Protein AF-A0A2N4YN87-F1 (afdb_monomer)

Structure (mmCIF, N/CA/C/O backbone):
data_AF-A0A2N4YN87-F1
#
_entry.id   AF-A0A2N4YN87-F1
#
loop_
_atom_site.group_PDB
_atom_site.id
_atom_site.type_symbol
_atom_site.label_atom_id
_atom_site.label_alt_id
_atom_site.label_comp_id
_atom_site.label_asym_id
_atom_site.label_entity_id
_atom_site.label_seq_id
_atom_site.pdbx_PDB_ins_code
_atom_site.Cartn_x
_atom_site.Car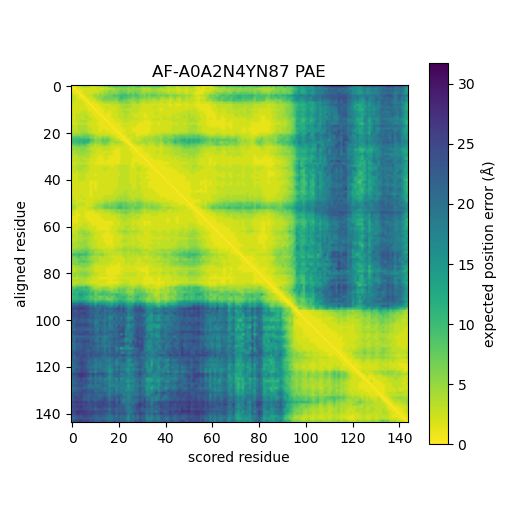tn_y
_atom_site.Cartn_z
_atom_site.occupancy
_atom_site.B_iso_or_equiv
_atom_site.auth_seq_id
_atom_site.auth_comp_id
_atom_site.auth_asym_id
_atom_site.auth_atom_id
_atom_site.pdbx_PDB_model_num
ATOM 1 N N . VAL A 1 1 ? 10.434 -6.323 -15.527 1.00 89.25 1 VAL A N 1
ATOM 2 C CA . VAL A 1 1 ? 10.496 -4.930 -16.032 1.00 89.25 1 VAL A CA 1
ATOM 3 C C . VAL A 1 1 ? 10.923 -4.977 -17.481 1.00 89.25 1 VAL A C 1
ATOM 5 O O . VAL A 1 1 ? 11.927 -5.618 -17.767 1.00 89.25 1 VAL A O 1
ATOM 8 N N . THR A 1 2 ? 10.182 -4.318 -18.363 1.00 94.75 2 THR A N 1
ATOM 9 C CA . THR A 1 2 ? 10.477 -4.254 -19.799 1.00 94.75 2 THR A CA 1
ATOM 10 C C . THR A 1 2 ? 10.703 -2.799 -20.176 1.00 94.75 2 THR A C 1
ATOM 12 O O . THR A 1 2 ? 9.832 -1.963 -19.947 1.00 94.75 2 THR A O 1
ATOM 15 N N . LEU A 1 3 ? 11.884 -2.476 -20.698 1.00 94.75 3 LEU A N 1
ATOM 16 C CA . LEU A 1 3 ? 12.231 -1.109 -21.086 1.00 94.75 3 LEU A CA 1
ATOM 17 C C . LEU A 1 3 ? 11.574 -0.751 -22.418 1.00 94.75 3 LEU A C 1
ATOM 19 O O . LEU A 1 3 ? 11.389 -1.613 -23.275 1.00 94.75 3 LEU A O 1
ATOM 23 N N . ASN A 1 4 ? 11.236 0.521 -22.582 1.00 92.56 4 ASN A N 1
ATOM 24 C CA . ASN A 1 4 ? 10.699 1.062 -23.824 1.00 92.56 4 ASN A CA 1
ATOM 25 C C . ASN A 1 4 ? 11.140 2.526 -24.008 1.00 92.56 4 ASN A C 1
ATOM 27 O O . ASN A 1 4 ? 11.785 3.109 -23.133 1.00 92.56 4 ASN A O 1
ATOM 31 N N . ASP A 1 5 ? 10.757 3.121 -25.135 1.00 92.12 5 ASP A N 1
ATOM 32 C CA . ASP A 1 5 ? 11.157 4.484 -25.512 1.00 92.12 5 ASP A CA 1
ATOM 33 C C . ASP A 1 5 ? 10.020 5.508 -25.358 1.00 92.12 5 ASP A C 1
ATOM 35 O O . ASP A 1 5 ? 10.093 6.613 -25.883 1.00 92.12 5 ASP A O 1
ATOM 39 N N . SER A 1 6 ? 8.954 5.162 -24.623 1.00 92.50 6 SER A N 1
ATOM 40 C CA . SER A 1 6 ? 7.798 6.055 -24.423 1.00 92.50 6 SER A CA 1
ATOM 41 C C . SER A 1 6 ? 8.085 7.239 -23.494 1.00 92.50 6 SER A C 1
ATOM 43 O O . SER A 1 6 ? 7.306 8.183 -23.440 1.00 92.50 6 SER A O 1
ATOM 45 N N . GLY A 1 7 ? 9.163 7.166 -22.709 1.00 91.75 7 GLY A N 1
ATOM 46 C CA . GLY A 1 7 ? 9.432 8.092 -21.607 1.00 91.75 7 GLY A CA 1
ATOM 47 C C . GLY A 1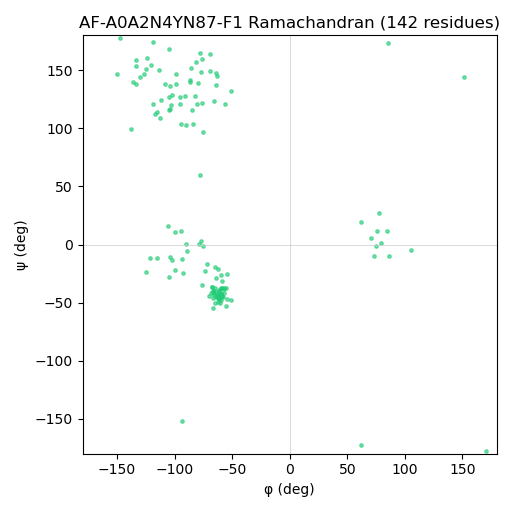 7 ? 8.543 7.874 -20.373 1.00 91.75 7 GLY A C 1
ATOM 48 O O . GLY A 1 7 ? 8.837 8.421 -19.310 1.00 91.75 7 GLY A O 1
ATOM 49 N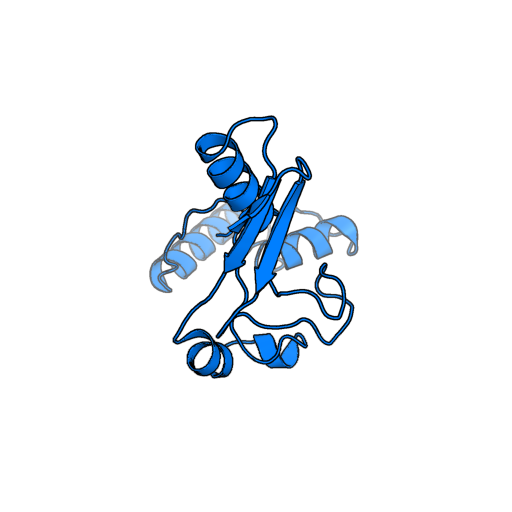 N . GLU A 1 8 ? 7.507 7.036 -20.457 1.00 94.50 8 GLU A N 1
ATOM 50 C CA . GLU A 1 8 ? 6.549 6.786 -19.378 1.00 94.50 8 GLU A CA 1
ATOM 51 C C . GLU A 1 8 ? 6.858 5.498 -18.603 1.00 94.50 8 GLU A C 1
ATOM 53 O O . GLU A 1 8 ? 7.327 4.500 -19.156 1.00 94.50 8 GLU A O 1
ATOM 58 N N . ILE A 1 9 ? 6.567 5.508 -17.299 1.00 95.50 9 ILE A N 1
ATOM 59 C CA . ILE A 1 9 ? 6.632 4.318 -16.446 1.00 95.50 9 ILE A CA 1
ATOM 60 C C . ILE A 1 9 ? 5.200 3.857 -16.180 1.00 95.50 9 ILE A C 1
ATOM 62 O O . ILE A 1 9 ? 4.417 4.567 -15.555 1.00 95.50 9 ILE A O 1
ATOM 66 N N . SER A 1 10 ? 4.861 2.660 -16.653 1.00 94.44 10 SER A N 1
ATOM 67 C CA . SER A 1 10 ? 3.551 2.040 -16.441 1.00 94.44 10 SER A CA 1
ATOM 68 C C . SER A 1 10 ? 3.656 0.881 -15.457 1.00 94.44 10 SER A C 1
ATOM 70 O O . SER A 1 10 ? 4.588 0.080 -15.517 1.00 94.44 10 SER A O 1
ATOM 72 N N . LEU A 1 11 ? 2.680 0.785 -14.554 1.00 95.44 11 LEU A N 1
ATOM 73 C CA . LEU A 1 11 ? 2.595 -0.266 -13.542 1.00 95.44 11 LEU A CA 1
ATOM 74 C C . LEU A 1 11 ? 1.412 -1.184 -13.820 1.00 95.44 11 LEU A C 1
ATOM 76 O O . LEU A 1 11 ? 0.268 -0.722 -13.873 1.00 95.44 11 LEU A O 1
ATOM 80 N N . GLN A 1 12 ? 1.698 -2.477 -13.927 1.00 95.62 12 GLN A N 1
ATOM 81 C CA . GLN A 1 12 ? 0.719 -3.552 -14.039 1.00 95.62 12 GLN A CA 1
ATOM 82 C C . GLN A 1 12 ? 0.765 -4.450 -12.799 1.00 95.62 12 GLN A C 1
ATOM 84 O O . GLN A 1 12 ? 1.804 -4.589 -12.150 1.00 95.62 12 GLN A O 1
ATOM 89 N N . GLY A 1 13 ? -0.378 -5.045 -12.461 1.00 96.00 13 GLY A N 1
ATOM 90 C CA . GLY A 1 13 ? -0.448 -6.106 -11.461 1.00 96.00 13 GLY A CA 1
ATOM 91 C C . GLY A 1 13 ? -0.396 -7.459 -12.153 1.00 96.00 13 GLY A C 1
ATOM 92 O O . GLY A 1 13 ? -1.251 -7.738 -12.988 1.00 96.00 13 GLY A O 1
ATOM 93 N N . GLY A 1 14 ? 0.599 -8.262 -11.802 1.00 96.31 14 GLY A N 1
ATOM 94 C CA . GLY A 1 14 ? 0.715 -9.665 -12.175 1.00 96.31 14 GLY A CA 1
ATOM 95 C C . GLY A 1 14 ? 0.117 -10.578 -11.105 1.00 96.31 14 GLY A C 1
ATOM 96 O O . GLY A 1 14 ? -0.787 -10.196 -10.354 1.00 96.31 14 GLY A O 1
ATOM 97 N N . GLU A 1 15 ? 0.643 -11.799 -11.019 1.00 97.12 15 GLU A N 1
ATOM 98 C CA . GLU A 1 15 ? 0.163 -12.830 -10.098 1.00 97.12 15 GLU A CA 1
ATOM 99 C C . GLU A 1 15 ? 0.051 -12.327 -8.649 1.00 97.12 15 GLU A C 1
ATOM 101 O O . GLU A 1 15 ? 0.967 -11.709 -8.105 1.00 97.12 15 GLU A O 1
ATOM 106 N N . GLY A 1 16 ? -1.092 -12.599 -8.015 1.00 97.00 16 GLY A N 1
ATOM 107 C CA . GLY A 1 16 ? -1.334 -12.311 -6.602 1.00 97.00 16 GLY A CA 1
ATOM 108 C C . GLY A 1 16 ? -1.471 -10.835 -6.232 1.00 97.00 16 GLY A C 1
ATOM 109 O O . GLY A 1 16 ? -1.647 -10.535 -5.047 1.00 97.00 16 GLY A O 1
ATOM 110 N N . ILE A 1 17 ? -1.482 -9.920 -7.204 1.00 98.12 17 ILE A N 1
ATOM 111 C CA . ILE A 1 17 ? -1.923 -8.537 -7.002 1.00 98.12 17 ILE A CA 1
ATOM 112 C C . ILE A 1 17 ? -3.413 -8.433 -7.307 1.00 98.12 17 ILE A C 1
ATOM 114 O O . ILE A 1 17 ? -3.889 -8.857 -8.356 1.00 98.12 17 ILE A O 1
ATOM 118 N N . GLY A 1 18 ? -4.170 -7.868 -6.370 1.00 97.00 18 GLY A N 1
ATOM 119 C CA . GLY A 1 18 ? -5.614 -7.765 -6.509 1.00 97.00 18 GLY A CA 1
ATOM 120 C C . GLY A 1 18 ? -6.031 -6.789 -7.607 1.00 97.00 18 GLY A C 1
ATOM 121 O O . GLY A 1 18 ? -5.369 -5.781 -7.843 1.00 97.00 18 GLY A O 1
ATOM 122 N N . THR A 1 19 ? -7.164 -7.051 -8.249 1.00 97.00 19 THR A N 1
ATOM 123 C CA . THR A 1 19 ? -7.820 -6.145 -9.198 1.00 97.00 19 THR A CA 1
ATOM 124 C C . THR A 1 19 ? -9.020 -5.479 -8.543 1.00 97.00 19 THR A C 1
ATOM 126 O O . THR A 1 19 ? -9.823 -6.126 -7.864 1.00 97.00 19 THR A O 1
ATOM 129 N N . VAL A 1 20 ? -9.161 -4.175 -8.759 1.00 95.25 20 VAL A N 1
ATOM 130 C CA . VAL A 1 20 ? -10.277 -3.386 -8.236 1.00 95.25 20 VAL A CA 1
ATOM 131 C C . VAL A 1 20 ? -11.536 -3.644 -9.060 1.00 95.25 20 VAL A C 1
ATOM 133 O O . VAL A 1 20 ? -11.572 -3.388 -10.257 1.00 95.25 20 VAL A O 1
ATOM 136 N N . THR A 1 21 ? -12.603 -4.106 -8.418 1.00 93.19 21 THR A N 1
ATOM 137 C CA . THR A 1 21 ? -13.890 -4.447 -9.057 1.00 93.19 21 THR A CA 1
ATOM 138 C C . THR A 1 21 ? -15.045 -3.554 -8.607 1.00 93.19 21 THR A C 1
ATOM 140 O O . THR A 1 21 ? -16.105 -3.554 -9.229 1.00 93.19 21 THR A O 1
ATOM 143 N N . ARG A 1 22 ? -14.852 -2.757 -7.548 1.00 85.62 22 ARG A N 1
ATOM 144 C CA . ARG A 1 22 ? -15.855 -1.822 -7.014 1.00 85.62 22 ARG A CA 1
ATOM 145 C C . ARG A 1 22 ? -15.309 -0.401 -6.949 1.00 85.62 22 ARG A C 1
ATOM 147 O O . ARG A 1 22 ? -14.112 -0.187 -6.781 1.00 85.62 22 ARG A O 1
ATOM 154 N N . LYS A 1 23 ? -16.207 0.578 -7.067 1.00 81.88 23 LYS A N 1
ATOM 155 C CA . LYS A 1 23 ? -15.900 1.998 -6.837 1.00 81.88 23 LYS A CA 1
ATOM 156 C C . LYS A 1 23 ? -15.799 2.283 -5.330 1.00 81.88 23 LYS A C 1
ATOM 158 O O . LYS A 1 23 ? -16.348 1.537 -4.526 1.00 81.88 23 LYS A O 1
ATOM 163 N N . GLY A 1 24 ? -15.139 3.383 -4.962 1.00 74.06 24 GLY A N 1
ATOM 164 C CA . GLY A 1 24 ? -15.139 3.914 -3.586 1.00 74.06 24 GLY A CA 1
ATOM 165 C C . GLY A 1 24 ? -13.860 3.691 -2.773 1.00 74.06 24 GLY A C 1
ATOM 166 O O . GLY A 1 24 ? -13.743 4.234 -1.683 1.00 74.06 24 GLY A O 1
ATOM 167 N N . ILE A 1 25 ? -12.872 2.965 -3.303 1.00 73.19 25 ILE A N 1
ATOM 168 C CA . ILE A 1 25 ? -11.598 2.691 -2.607 1.00 73.19 25 ILE A CA 1
ATOM 169 C C . ILE A 1 25 ? -10.435 3.597 -3.048 1.00 73.19 25 ILE A C 1
ATOM 171 O O . ILE A 1 25 ? -9.281 3.332 -2.728 1.00 73.19 25 ILE A O 1
ATOM 175 N N . GLY A 1 26 ? -10.722 4.657 -3.812 1.00 78.56 26 GLY A N 1
ATOM 176 C CA . GLY A 1 26 ? -9.707 5.599 -4.302 1.00 78.56 26 GLY A CA 1
ATOM 177 C C . GLY A 1 26 ? -8.843 5.080 -5.459 1.00 78.56 26 GLY A C 1
ATOM 178 O O . GLY A 1 26 ? -7.852 5.718 -5.800 1.00 78.56 26 GLY A O 1
ATOM 179 N N . LEU A 1 27 ? -9.220 3.952 -6.071 1.00 86.12 27 LEU A N 1
ATOM 180 C CA . LEU A 1 27 ? -8.581 3.379 -7.256 1.00 86.12 27 LEU A CA 1
ATOM 181 C C . LEU A 1 27 ? -9.617 3.116 -8.367 1.00 86.12 27 LEU A C 1
ATOM 183 O O . LEU A 1 27 ? -10.770 2.801 -8.048 1.00 86.12 27 LEU A O 1
ATOM 187 N N . PRO A 1 28 ? -9.241 3.242 -9.656 1.00 91.06 28 PRO A N 1
ATOM 188 C CA . PRO A 1 28 ? -10.133 2.940 -10.772 1.00 91.06 28 PRO A CA 1
ATOM 189 C C . PRO A 1 28 ? -10.544 1.465 -10.816 1.00 91.06 28 PRO A C 1
ATOM 191 O O . PRO A 1 28 ? -9.754 0.569 -10.538 1.00 91.06 28 PRO A O 1
ATOM 194 N N . THR A 1 29 ? -11.777 1.186 -11.233 1.00 94.12 29 THR A N 1
ATOM 195 C CA . THR A 1 29 ? -12.204 -0.191 -11.514 1.00 94.12 29 THR A CA 1
ATOM 196 C C . THR A 1 29 ? -11.405 -0.761 -12.690 1.00 94.12 29 THR A C 1
ATOM 198 O O . THR A 1 29 ? -11.174 -0.066 -13.674 1.00 94.12 29 THR A O 1
ATOM 201 N N . GLY A 1 30 ? -10.971 -2.014 -12.578 1.00 93.94 30 GLY A N 1
ATOM 202 C CA . GLY A 1 30 ? -10.091 -2.690 -13.530 1.00 93.94 30 GLY A CA 1
ATOM 203 C C . GLY A 1 30 ? -8.598 -2.449 -13.290 1.00 93.94 30 GLY A C 1
ATOM 204 O O . GLY A 1 30 ? -7.780 -3.133 -13.897 1.00 93.94 30 GLY A O 1
ATOM 205 N N . SER A 1 31 ? -8.212 -1.527 -12.400 1.00 94.12 31 SER A N 1
ATOM 206 C CA . SER A 1 31 ? -6.798 -1.286 -12.101 1.00 94.12 31 SER A CA 1
ATOM 207 C C . SER A 1 31 ? -6.241 -2.304 -11.096 1.00 94.12 31 SER A C 1
ATOM 209 O O . SER A 1 31 ? -6.997 -2.845 -10.279 1.00 94.12 31 SER A O 1
ATOM 211 N N . PRO A 1 32 ? -4.913 -2.520 -11.068 1.00 96.75 32 PRO A N 1
ATOM 212 C CA . PRO A 1 32 ? -4.279 -3.234 -9.967 1.00 96.75 32 PRO A CA 1
ATOM 213 C C . PRO A 1 32 ? -4.434 -2.457 -8.651 1.00 96.75 32 PRO A C 1
ATOM 215 O O . PRO A 1 32 ? -4.446 -1.221 -8.636 1.00 96.75 32 PRO A O 1
ATOM 218 N N . ALA A 1 33 ? -4.534 -3.182 -7.539 1.00 95.69 33 ALA A N 1
ATOM 219 C CA . ALA A 1 33 ? -4.712 -2.660 -6.188 1.00 95.69 33 ALA A CA 1
ATOM 220 C C . ALA A 1 33 ? -3.389 -2.122 -5.608 1.00 95.69 33 ALA A C 1
ATOM 222 O O . ALA A 1 33 ? -2.889 -2.607 -4.595 1.00 95.69 33 ALA A O 1
ATOM 223 N N . ILE A 1 34 ? -2.803 -1.126 -6.277 1.00 95.44 34 ILE A N 1
ATOM 224 C CA . ILE A 1 34 ? -1.557 -0.456 -5.881 1.00 95.44 34 ILE A CA 1
ATOM 225 C C . ILE A 1 34 ? -1.878 1.010 -5.589 1.00 95.44 34 ILE A C 1
ATOM 227 O O . ILE A 1 34 ? -2.219 1.771 -6.499 1.00 95.44 34 ILE A O 1
ATOM 231 N N . ASN A 1 35 ? -1.768 1.409 -4.321 1.00 91.62 35 ASN A N 1
ATOM 232 C CA . ASN A 1 35 ? -2.112 2.763 -3.886 1.00 91.62 35 ASN A CA 1
ATOM 233 C C . ASN A 1 35 ? -1.127 3.822 -4.409 1.00 91.62 35 ASN A C 1
ATOM 235 O O . ASN A 1 35 ? -0.001 3.522 -4.805 1.00 91.62 35 ASN A O 1
ATOM 239 N N . ARG A 1 36 ? -1.548 5.094 -4.348 1.00 90.69 36 ARG A N 1
ATOM 240 C CA . ARG A 1 36 ? -0.779 6.258 -4.824 1.00 90.69 36 ARG A CA 1
ATOM 241 C C . ARG A 1 36 ? 0.651 6.315 -4.283 1.00 90.69 36 ARG A C 1
ATOM 243 O O . ARG A 1 36 ? 1.568 6.537 -5.063 1.00 90.69 36 ARG A O 1
ATOM 250 N N . THR A 1 37 ? 0.845 6.135 -2.976 1.00 91.12 37 THR A N 1
ATOM 251 C CA . THR A 1 37 ? 2.183 6.241 -2.380 1.00 91.12 37 THR A CA 1
ATOM 252 C C . THR A 1 37 ? 3.111 5.117 -2.851 1.00 91.12 37 THR A C 1
ATOM 254 O O . THR A 1 37 ? 4.142 5.455 -3.424 1.00 91.12 37 THR A O 1
ATOM 257 N N . PRO A 1 38 ? 2.771 3.814 -2.730 1.00 93.00 38 PRO A N 1
ATOM 258 C CA . PRO A 1 38 ? 3.620 2.756 -3.279 1.00 93.00 38 PRO A CA 1
ATOM 259 C C . PRO A 1 38 ? 3.871 2.895 -4.781 1.00 93.00 38 PRO A C 1
ATOM 261 O O . PRO A 1 38 ? 4.988 2.666 -5.231 1.00 93.00 38 PRO A O 1
ATOM 264 N N . ARG A 1 39 ? 2.861 3.323 -5.551 1.00 94.00 39 ARG A N 1
ATOM 265 C CA . ARG A 1 39 ? 3.007 3.637 -6.978 1.00 94.00 39 ARG A CA 1
ATOM 266 C C . ARG A 1 39 ? 4.110 4.668 -7.212 1.00 94.00 39 ARG A C 1
ATOM 268 O O . ARG A 1 39 ? 5.027 4.398 -7.976 1.00 94.00 39 ARG A O 1
ATOM 275 N N . HIS A 1 40 ? 4.049 5.798 -6.510 1.00 93.38 40 HIS A N 1
ATOM 276 C CA . HIS A 1 40 ? 5.058 6.847 -6.617 1.00 93.38 40 HIS A CA 1
ATOM 277 C C . HIS A 1 40 ? 6.447 6.352 -6.198 1.00 93.38 40 HIS A C 1
ATOM 279 O O . HIS A 1 40 ? 7.422 6.609 -6.893 1.00 93.38 40 HIS A O 1
ATOM 285 N N . THR A 1 41 ? 6.543 5.591 -5.103 1.00 94.31 41 THR A N 1
ATOM 286 C CA . THR A 1 41 ? 7.813 5.004 -4.653 1.00 94.31 41 THR A CA 1
ATOM 287 C C . THR A 1 41 ? 8.437 4.110 -5.725 1.00 94.31 41 THR A C 1
ATOM 289 O O . THR A 1 41 ? 9.630 4.227 -5.997 1.00 94.31 41 THR A O 1
ATOM 292 N N . ILE A 1 42 ? 7.642 3.244 -6.361 1.00 94.88 42 ILE A N 1
ATOM 293 C CA . ILE A 1 42 ? 8.127 2.356 -7.424 1.00 94.88 42 ILE A CA 1
ATOM 294 C C . ILE A 1 42 ? 8.535 3.165 -8.659 1.00 94.88 42 ILE A C 1
ATOM 296 O O . ILE A 1 42 ? 9.603 2.926 -9.216 1.00 94.88 42 ILE A O 1
ATOM 300 N N . GLU A 1 43 ? 7.712 4.125 -9.081 1.00 95.00 43 GLU A N 1
ATOM 301 C CA . GLU A 1 43 ? 8.007 4.985 -10.233 1.00 95.00 43 GLU A CA 1
ATOM 302 C C . GLU A 1 43 ? 9.315 5.760 -10.037 1.00 95.00 43 GLU A C 1
ATOM 304 O O . GLU A 1 43 ? 10.142 5.777 -10.948 1.00 95.00 43 GLU A O 1
ATOM 309 N N . THR A 1 44 ? 9.547 6.328 -8.850 1.00 95.06 44 THR A N 1
ATOM 310 C CA . THR A 1 44 ? 10.796 7.028 -8.514 1.00 95.06 44 THR A CA 1
ATOM 311 C C . THR A 1 44 ? 11.997 6.086 -8.568 1.00 95.06 44 THR A C 1
ATOM 313 O O . THR A 1 44 ? 12.964 6.383 -9.264 1.00 95.06 44 THR A O 1
ATOM 316 N N . ALA A 1 45 ? 11.917 4.917 -7.927 1.00 95.31 45 ALA A N 1
ATOM 317 C CA . ALA A 1 45 ? 13.020 3.952 -7.923 1.00 95.31 45 ALA A CA 1
ATOM 318 C C . ALA A 1 45 ? 13.360 3.446 -9.338 1.00 95.31 45 ALA A C 1
ATOM 320 O O . ALA A 1 45 ? 14.525 3.305 -9.709 1.00 95.31 45 ALA A O 1
ATOM 321 N N . VAL A 1 46 ? 12.341 3.201 -10.166 1.00 96.19 46 VAL A N 1
ATOM 322 C CA . VAL A 1 46 ? 12.541 2.790 -11.561 1.00 96.19 46 VAL A CA 1
ATOM 323 C C . VAL A 1 46 ? 13.124 3.939 -12.379 1.00 96.19 46 VAL A C 1
ATOM 325 O O . VAL A 1 46 ? 14.041 3.710 -13.165 1.00 96.19 46 VAL A O 1
ATOM 328 N N . ARG A 1 47 ? 12.647 5.173 -12.178 1.00 95.75 47 ARG A N 1
ATOM 329 C CA . ARG A 1 47 ? 13.163 6.370 -12.854 1.00 95.75 47 ARG A CA 1
ATOM 330 C C . ARG A 1 47 ? 14.645 6.595 -12.566 1.00 95.75 47 ARG A C 1
ATOM 332 O O . ARG A 1 47 ? 15.393 6.891 -13.496 1.00 95.75 47 ARG A O 1
ATOM 339 N N . GLU A 1 48 ? 15.062 6.421 -11.317 1.00 96.50 48 GLU A N 1
ATOM 340 C CA . GLU A 1 48 ? 16.469 6.497 -10.911 1.00 96.50 48 GLU A CA 1
ATOM 341 C C . GLU A 1 48 ? 17.327 5.442 -11.622 1.00 96.50 48 GLU A C 1
ATOM 343 O O . GLU A 1 48 ? 18.436 5.744 -12.056 1.00 96.50 48 GLU A O 1
ATOM 348 N N . ALA A 1 49 ? 16.798 4.230 -11.815 1.00 95.94 49 ALA A N 1
ATOM 349 C CA . ALA A 1 49 ? 17.529 3.144 -12.464 1.00 95.94 49 ALA A CA 1
ATOM 350 C C . ALA A 1 49 ? 17.631 3.278 -13.996 1.00 95.94 49 ALA A C 1
ATOM 352 O O . ALA A 1 49 ? 18.633 2.866 -14.581 1.00 95.94 49 ALA A O 1
ATOM 353 N N . ILE A 1 50 ? 16.601 3.812 -14.665 1.00 94.38 50 ILE A N 1
ATOM 354 C CA . ILE A 1 50 ? 16.532 3.844 -16.142 1.00 94.38 50 ILE A CA 1
ATOM 355 C C . ILE A 1 50 ? 16.880 5.208 -16.752 1.00 94.38 50 ILE A C 1
ATOM 357 O O . ILE A 1 50 ? 17.090 5.297 -17.965 1.00 94.38 50 ILE A O 1
ATOM 361 N N . GLY A 1 51 ? 16.931 6.262 -15.935 1.00 93.31 51 GLY A N 1
ATOM 362 C CA . GLY A 1 51 ? 17.167 7.636 -16.365 1.00 93.31 51 GLY A CA 1
ATOM 363 C C . GLY A 1 51 ? 15.902 8.390 -16.814 1.00 93.31 51 GLY A C 1
ATOM 364 O O . GLY A 1 51 ? 14.805 7.829 -16.913 1.00 93.31 51 GLY A O 1
ATOM 365 N N . PRO A 1 52 ? 16.027 9.701 -17.092 1.00 92.12 52 PRO A N 1
ATOM 366 C CA . PRO A 1 52 ? 14.884 10.589 -17.317 1.00 92.12 52 PRO A CA 1
ATOM 367 C C . PRO A 1 52 ? 14.176 10.386 -18.660 1.00 92.12 52 PRO A C 1
ATOM 369 O O . PRO A 1 52 ? 13.014 10.751 -18.790 1.00 92.12 52 PRO A O 1
ATOM 372 N N . THR A 1 53 ? 14.858 9.819 -19.654 1.00 91.06 53 THR A N 1
ATOM 373 C CA . THR A 1 53 ? 14.368 9.771 -21.041 1.00 91.06 53 THR A CA 1
ATOM 374 C C . THR A 1 53 ? 13.732 8.441 -21.430 1.00 91.06 53 THR A C 1
ATOM 376 O O . THR A 1 53 ? 12.944 8.396 -22.368 1.00 91.06 53 THR A O 1
ATOM 379 N N . ARG A 1 54 ? 14.055 7.350 -20.728 1.00 93.56 54 ARG A N 1
ATOM 380 C CA . ARG A 1 54 ? 13.539 6.012 -21.046 1.00 93.56 54 ARG A CA 1
ATOM 381 C C . ARG A 1 54 ? 12.190 5.777 -20.380 1.00 93.56 54 ARG A C 1
ATOM 383 O O . ARG A 1 54 ? 11.909 6.340 -19.322 1.00 93.56 54 ARG A O 1
ATOM 390 N N . GLY A 1 55 ? 11.363 4.935 -20.982 1.00 96.25 55 GLY A N 1
ATOM 391 C CA . GLY A 1 55 ? 10.154 4.422 -20.352 1.00 96.25 55 GLY A CA 1
ATOM 392 C C . GLY A 1 55 ? 10.321 2.970 -19.904 1.00 96.25 55 GLY A C 1
ATOM 393 O O . GLY A 1 55 ? 11.292 2.285 -20.245 1.00 96.25 55 GLY A O 1
ATOM 394 N N . ALA A 1 56 ? 9.372 2.494 -19.107 1.00 97.06 56 ALA A N 1
ATOM 395 C CA . ALA A 1 56 ? 9.356 1.117 -18.639 1.00 97.06 56 ALA A CA 1
ATOM 396 C C . ALA A 1 56 ? 7.934 0.615 -18.389 1.00 97.06 56 ALA A C 1
ATOM 398 O O . ALA A 1 56 ? 7.052 1.336 -17.925 1.00 97.06 56 ALA A O 1
ATOM 399 N N . GLN A 1 57 ? 7.734 -0.671 -18.639 1.00 96.69 57 GLN A N 1
ATOM 400 C CA . GLN A 1 57 ? 6.592 -1.424 -18.158 1.00 96.69 57 GLN A CA 1
ATOM 401 C C . GLN A 1 57 ? 7.028 -2.296 -16.984 1.00 96.69 57 GLN A C 1
ATOM 403 O O . GLN A 1 57 ? 7.938 -3.126 -17.089 1.00 96.69 57 GLN A O 1
ATOM 408 N N . VAL A 1 58 ? 6.399 -2.066 -15.840 1.00 96.69 58 VAL A N 1
ATOM 409 C CA . VAL A 1 58 ? 6.732 -2.694 -14.567 1.00 96.69 58 VAL A CA 1
ATOM 410 C C . VAL A 1 58 ? 5.550 -3.551 -14.150 1.00 96.69 58 VAL A C 1
ATOM 412 O O . VAL A 1 58 ? 4.475 -3.040 -13.856 1.00 96.69 58 VAL A O 1
ATOM 415 N N . GLU A 1 59 ? 5.755 -4.860 -14.123 1.00 97.31 59 GLU A N 1
ATOM 416 C CA . GLU A 1 59 ? 4.797 -5.795 -13.548 1.00 97.31 59 GLU A CA 1
ATOM 417 C C . GLU A 1 59 ? 5.190 -6.084 -12.099 1.00 97.31 59 GLU A C 1
ATOM 419 O O . GLU A 1 59 ? 6.339 -6.438 -11.818 1.00 97.31 59 GLU A O 1
ATOM 424 N N . ILE A 1 60 ? 4.241 -5.899 -11.184 1.00 97.19 60 ILE A N 1
ATOM 425 C CA . ILE A 1 60 ? 4.385 -6.231 -9.767 1.00 97.19 60 ILE A CA 1
ATOM 426 C C . ILE A 1 60 ? 3.639 -7.534 -9.515 1.00 97.19 60 ILE A C 1
ATOM 428 O O . ILE A 1 60 ? 2.465 -7.628 -9.857 1.00 97.19 60 ILE A O 1
ATOM 432 N N . PHE A 1 61 ? 4.286 -8.510 -8.885 1.00 97.06 61 PHE A N 1
ATOM 433 C CA . PHE A 1 61 ? 3.669 -9.787 -8.534 1.00 97.06 61 PHE A CA 1
ATOM 434 C C . PHE A 1 61 ? 3.989 -10.172 -7.086 1.00 97.06 61 PHE A C 1
ATOM 436 O O . PHE A 1 61 ? 4.997 -9.754 -6.513 1.00 97.06 61 PHE A O 1
ATOM 443 N N . ALA A 1 62 ? 3.104 -10.960 -6.488 1.00 96.81 62 ALA A N 1
ATOM 444 C CA . ALA A 1 62 ? 3.223 -11.505 -5.146 1.00 96.81 62 ALA A CA 1
ATOM 445 C C . ALA A 1 62 ? 2.771 -12.975 -5.188 1.00 96.81 62 ALA A C 1
ATOM 447 O O . ALA A 1 62 ? 1.568 -13.220 -5.137 1.00 96.81 62 ALA A O 1
ATOM 448 N N . PRO A 1 63 ? 3.686 -13.961 -5.250 1.00 95.31 63 PRO A N 1
ATOM 449 C CA . PRO A 1 63 ? 3.333 -15.370 -5.486 1.00 95.31 63 PRO A CA 1
ATOM 450 C C . PRO A 1 63 ? 2.307 -15.945 -4.495 1.00 95.31 63 PRO A C 1
ATOM 452 O O . PRO A 1 63 ? 1.396 -16.676 -4.861 1.00 95.31 63 PRO A O 1
ATOM 455 N N . GLU A 1 64 ? 2.380 -15.555 -3.219 1.00 96.50 64 GLU A N 1
ATOM 456 C CA . GLU A 1 64 ? 1.397 -15.972 -2.207 1.00 96.50 64 GLU A CA 1
ATOM 457 C C . GLU A 1 64 ? 0.196 -15.022 -2.084 1.00 96.50 64 GLU A C 1
ATOM 459 O O . GLU A 1 64 ? -0.683 -15.220 -1.242 1.00 96.50 64 GLU A O 1
ATOM 464 N N . GLY A 1 65 ? 0.149 -13.959 -2.883 1.00 96.81 65 GLY A N 1
ATOM 465 C CA . GLY A 1 65 ? -0.807 -12.866 -2.742 1.00 96.81 65 GLY A CA 1
ATOM 466 C C . GLY A 1 65 ? -2.258 -13.332 -2.832 1.00 96.81 65 GLY A C 1
ATOM 467 O O . GLY A 1 65 ? -3.094 -12.886 -2.049 1.00 96.81 65 GLY A O 1
ATOM 468 N N . VAL A 1 66 ? -2.557 -14.306 -3.696 1.00 96.38 66 VAL A N 1
ATOM 469 C CA . VAL A 1 66 ? -3.905 -14.893 -3.802 1.00 96.38 66 VAL A CA 1
ATOM 470 C C . VAL A 1 66 ? -4.332 -15.535 -2.478 1.00 96.38 66 VAL A C 1
ATOM 472 O O . VAL A 1 66 ? -5.406 -15.236 -1.953 1.00 96.38 66 VAL A O 1
ATOM 475 N N . LEU A 1 67 ? -3.473 -16.385 -1.907 1.00 95.69 67 LEU A N 1
ATOM 476 C CA . LEU A 1 67 ? -3.740 -17.104 -0.658 1.00 95.69 67 LEU A CA 1
ATOM 477 C C . LEU A 1 67 ? -3.822 -16.145 0.533 1.00 95.69 67 LEU A C 1
ATOM 479 O O . LEU A 1 67 ? -4.694 -16.279 1.393 1.00 95.69 67 LEU A O 1
ATOM 483 N N . ARG A 1 68 ? -2.932 -15.149 0.587 1.00 94.19 68 ARG A N 1
ATOM 484 C CA . ARG A 1 68 ? -2.911 -14.153 1.666 1.00 94.19 68 ARG A CA 1
ATOM 485 C C . ARG A 1 68 ? -4.153 -13.272 1.629 1.00 94.19 68 ARG A C 1
ATOM 487 O O . ARG A 1 68 ? -4.733 -13.028 2.684 1.00 94.19 68 ARG A O 1
ATOM 494 N N . ALA A 1 69 ? -4.610 -12.864 0.445 1.00 92.69 69 ALA A N 1
ATOM 495 C CA . ALA A 1 69 ? -5.776 -11.999 0.283 1.00 92.69 69 ALA A CA 1
ATOM 496 C C . ALA A 1 69 ? -7.064 -12.588 0.872 1.00 92.69 69 ALA A C 1
ATOM 498 O O . ALA A 1 69 ? -7.886 -11.833 1.394 1.00 92.69 69 ALA A O 1
ATOM 499 N N . GLN A 1 70 ? -7.213 -13.918 0.871 1.00 90.94 70 GLN A N 1
ATOM 500 C CA . GLN A 1 70 ? -8.355 -14.607 1.489 1.00 90.94 70 GLN A CA 1
ATOM 501 C C . GLN A 1 70 ? -8.473 -14.333 2.996 1.00 90.94 70 GLN A C 1
ATOM 503 O O . GLN A 1 70 ? -9.568 -14.381 3.548 1.00 90.94 70 GLN A O 1
ATOM 508 N N . LYS A 1 71 ? -7.357 -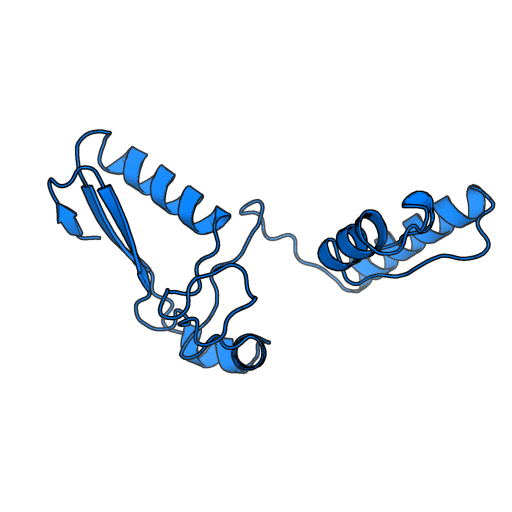14.011 3.660 1.00 89.38 71 LYS A N 1
ATOM 509 C CA . LYS A 1 71 ? -7.295 -13.682 5.092 1.00 89.38 71 LYS A CA 1
ATOM 510 C C . LYS A 1 71 ? -7.370 -12.174 5.362 1.00 89.38 71 LYS A C 1
ATOM 512 O O . LYS A 1 71 ? -7.088 -11.736 6.472 1.00 89.38 71 LYS A O 1
ATOM 517 N N . THR A 1 72 ? -7.717 -11.371 4.358 1.00 84.88 72 THR A N 1
ATOM 518 C CA . THR A 1 72 ? -7.788 -9.906 4.455 1.00 84.88 72 THR A CA 1
ATOM 519 C C . THR A 1 72 ? -9.201 -9.390 4.188 1.00 84.88 72 THR A C 1
ATOM 521 O O . THR A 1 72 ? -10.092 -10.124 3.765 1.00 84.88 72 THR A O 1
ATOM 524 N N . TYR A 1 73 ? -9.403 -8.086 4.373 1.00 83.06 73 TYR A N 1
ATOM 525 C CA . TYR A 1 73 ? -10.651 -7.402 4.024 1.00 83.06 73 TYR A CA 1
ATOM 526 C C . TYR A 1 73 ? -10.810 -7.094 2.522 1.00 83.06 73 TYR A C 1
ATOM 528 O O . TYR A 1 73 ? -11.839 -6.544 2.124 1.00 83.06 73 TYR A O 1
ATOM 536 N N . ASN A 1 74 ? -9.841 -7.462 1.674 1.00 85.06 74 ASN A N 1
ATOM 537 C CA . ASN A 1 74 ? -9.813 -7.084 0.258 1.00 85.06 74 ASN A CA 1
ATOM 538 C C . ASN A 1 74 ? -11.087 -7.462 -0.507 1.00 85.06 74 ASN A C 1
ATOM 540 O O . ASN A 1 74 ? -11.663 -6.609 -1.182 1.00 85.06 74 ASN A O 1
ATOM 544 N N . ALA A 1 75 ? -11.591 -8.689 -0.346 1.00 86.19 75 ALA A N 1
ATOM 545 C CA . ALA A 1 75 ? -12.783 -9.140 -1.067 1.00 86.19 75 ALA A CA 1
ATOM 546 C C . ALA A 1 75 ? -14.021 -8.278 -0.757 1.00 86.19 75 ALA A C 1
ATOM 548 O O . ALA A 1 75 ? -14.803 -7.954 -1.653 1.00 86.19 75 ALA A O 1
ATOM 549 N N . ARG A 1 76 ? -14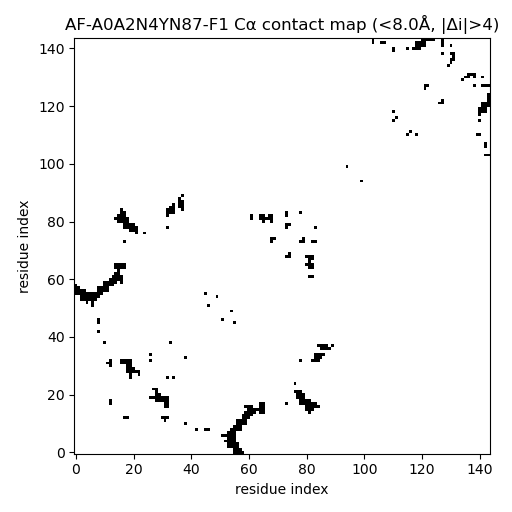.174 -7.835 0.500 1.00 82.00 76 ARG A N 1
ATOM 550 C CA . ARG A 1 76 ? -15.282 -6.956 0.919 1.00 82.00 76 ARG A CA 1
ATOM 551 C C . ARG A 1 76 ? -15.168 -5.563 0.299 1.00 82.00 76 ARG A C 1
ATOM 553 O O . ARG A 1 76 ? -16.181 -4.986 -0.096 1.00 82.00 76 ARG A O 1
ATOM 560 N N . LEU A 1 77 ? -13.939 -5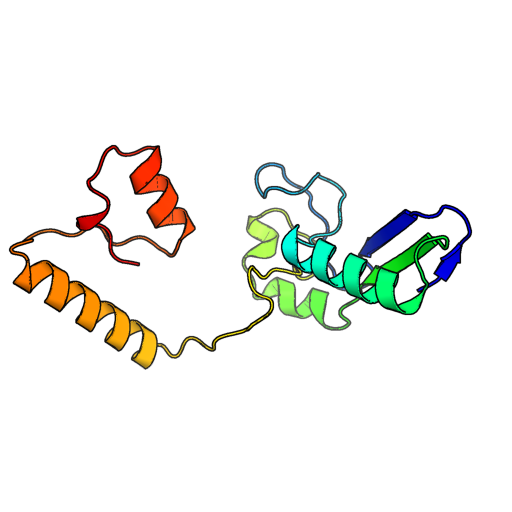.071 0.158 1.00 81.38 77 LEU A N 1
ATOM 561 C CA . LEU A 1 77 ? -13.608 -3.808 -0.506 1.00 81.38 77 LEU A CA 1
ATOM 562 C C . LEU A 1 77 ? -13.693 -3.893 -2.042 1.00 81.38 77 LEU A C 1
ATOM 564 O O . LEU A 1 77 ? -13.494 -2.894 -2.726 1.00 81.38 77 LEU A O 1
ATOM 568 N N . GLY A 1 78 ? -14.019 -5.066 -2.596 1.00 88.88 78 GLY A N 1
ATOM 569 C CA . GLY A 1 78 ? -14.093 -5.282 -4.037 1.00 88.88 78 GLY A CA 1
ATOM 570 C C . GLY A 1 78 ? -12.727 -5.435 -4.697 1.00 88.88 78 GLY A C 1
ATOM 571 O O . GLY A 1 78 ? -12.599 -5.123 -5.875 1.00 88.88 78 GLY A O 1
ATOM 572 N N . ILE A 1 79 ? -11.713 -5.896 -3.971 1.00 93.62 79 ILE A N 1
ATOM 573 C CA . ILE A 1 79 ? -10.401 -6.244 -4.521 1.00 93.62 79 ILE A CA 1
ATOM 574 C C . ILE A 1 79 ? -10.310 -7.767 -4.595 1.00 93.62 79 ILE A C 1
ATOM 576 O O . ILE A 1 79 ? -10.389 -8.442 -3.566 1.00 93.62 79 ILE A O 1
ATOM 580 N N . LEU A 1 80 ? -10.181 -8.308 -5.808 1.00 95.25 80 LEU A N 1
ATOM 581 C CA . LEU A 1 80 ? -10.221 -9.751 -6.072 1.00 95.25 80 LEU A CA 1
ATOM 582 C C . LEU A 1 80 ? -8.923 -10.243 -6.714 1.00 95.25 80 LEU A C 1
ATOM 584 O O . LEU A 1 80 ? -8.228 -9.474 -7.365 1.00 95.25 80 LEU A O 1
ATOM 588 N N . GLY A 1 81 ? -8.605 -11.527 -6.543 1.00 94.25 81 GLY A N 1
ATOM 589 C CA . GLY A 1 81 ? -7.452 -12.162 -7.194 1.00 94.25 81 GLY A CA 1
ATOM 590 C C . GLY A 1 81 ? -6.091 -11.894 -6.543 1.00 94.25 81 GLY A C 1
ATOM 591 O O . GLY A 1 81 ? -5.093 -12.411 -7.026 1.00 94.25 81 GLY A O 1
ATOM 592 N N . GLY A 1 82 ? -6.021 -11.142 -5.437 1.00 96.62 82 GLY A N 1
ATOM 593 C CA . GLY A 1 82 ? -4.741 -10.862 -4.788 1.00 96.62 82 GLY A CA 1
ATOM 594 C C . GLY A 1 82 ? -4.765 -9.817 -3.674 1.00 96.62 82 GLY A C 1
ATOM 595 O O . GLY A 1 82 ? -5.816 -9.286 -3.293 1.00 96.62 82 GLY A O 1
ATOM 596 N N . ILE A 1 83 ? -3.580 -9.548 -3.123 1.00 96.19 83 ILE A N 1
ATOM 597 C CA . ILE A 1 83 ? -3.367 -8.538 -2.079 1.00 96.19 83 ILE A CA 1
ATOM 598 C C . ILE A 1 83 ? -3.329 -7.125 -2.663 1.00 96.19 83 ILE A C 1
ATOM 600 O O . ILE A 1 83 ? -3.165 -6.925 -3.865 1.00 96.19 83 ILE A O 1
ATOM 604 N N . SER A 1 84 ? -3.448 -6.139 -1.779 1.00 94.12 84 SER A N 1
ATOM 605 C CA . SER A 1 84 ? -3.252 -4.730 -2.113 1.00 94.12 84 SER A CA 1
ATOM 606 C C . SER A 1 84 ? -1.849 -4.300 -1.707 1.00 94.12 84 SER A C 1
ATOM 608 O O . SER A 1 84 ? -1.407 -4.619 -0.603 1.00 94.12 84 SER A O 1
ATOM 610 N N . ILE A 1 85 ? -1.176 -3.525 -2.553 1.00 94.38 85 ILE A N 1
ATOM 611 C CA . ILE A 1 85 ? 0.076 -2.856 -2.200 1.00 94.38 85 ILE A CA 1
ATOM 612 C C . ILE A 1 85 ? -0.281 -1.487 -1.618 1.00 94.38 85 ILE A C 1
ATOM 614 O O . ILE A 1 85 ? -0.656 -0.554 -2.335 1.00 94.38 85 ILE A O 1
ATOM 618 N N . ILE A 1 86 ? -0.211 -1.394 -0.293 1.00 89.25 86 ILE A N 1
ATOM 619 C CA . ILE A 1 86 ? -0.621 -0.228 0.495 1.00 89.25 86 ILE A CA 1
ATOM 620 C C . ILE A 1 86 ? 0.526 0.268 1.378 1.00 89.25 86 ILE A C 1
ATOM 622 O O . ILE A 1 86 ? 1.465 -0.466 1.666 1.00 89.25 86 ILE A O 1
ATOM 626 N N . GLY A 1 87 ? 0.434 1.518 1.824 1.00 81.50 87 GLY A N 1
ATOM 627 C CA . GLY A 1 87 ? 1.405 2.149 2.717 1.00 81.50 87 GLY A CA 1
ATOM 628 C C . GLY A 1 87 ? 1.433 3.654 2.490 1.00 81.50 87 GLY A C 1
ATOM 629 O O . GLY A 1 87 ? 1.235 4.105 1.368 1.00 81.50 87 GLY A O 1
ATOM 630 N N . THR A 1 88 ? 1.627 4.441 3.545 1.00 77.06 88 THR A N 1
ATOM 631 C CA . THR A 1 88 ? 1.702 5.913 3.463 1.00 77.06 88 THR A CA 1
ATOM 632 C C . THR A 1 88 ? 3.127 6.436 3.594 1.00 77.06 88 THR A C 1
ATOM 634 O O . THR A 1 88 ? 3.431 7.487 3.044 1.00 77.06 88 THR A O 1
ATOM 637 N N . THR A 1 89 ? 3.993 5.699 4.290 1.00 77.31 89 THR A N 1
ATOM 638 C CA . THR A 1 89 ? 5.375 6.104 4.595 1.00 77.31 89 THR A CA 1
ATOM 639 C C . THR A 1 89 ? 6.424 5.126 4.066 1.00 77.31 89 THR A C 1
ATOM 641 O O . THR A 1 89 ? 7.607 5.436 4.095 1.00 77.31 89 THR A O 1
ATOM 644 N N . GLY A 1 90 ? 6.014 3.933 3.619 1.00 74.75 90 GLY A N 1
ATOM 645 C CA . GLY A 1 90 ? 6.932 2.840 3.272 1.00 74.75 90 GLY A CA 1
ATOM 646 C C . GLY A 1 90 ? 7.552 2.125 4.481 1.00 74.75 90 GLY A C 1
ATOM 647 O O . GLY A 1 90 ? 8.284 1.159 4.296 1.00 74.75 90 GLY A O 1
ATOM 648 N N . ILE A 1 91 ? 7.234 2.555 5.709 1.00 74.38 91 ILE A N 1
ATOM 649 C CA . ILE A 1 91 ? 7.714 1.950 6.957 1.00 74.38 91 ILE A CA 1
ATOM 650 C C . ILE A 1 91 ? 6.578 1.145 7.586 1.00 74.38 91 ILE A C 1
ATOM 652 O O . ILE A 1 91 ? 5.485 1.668 7.813 1.00 74.38 91 ILE A O 1
ATOM 656 N N . VAL A 1 92 ? 6.842 -0.128 7.886 1.00 68.56 92 VAL A N 1
ATOM 657 C CA . VAL A 1 92 ? 5.911 -0.993 8.618 1.00 68.56 92 VAL A CA 1
ATOM 658 C C . VAL A 1 92 ? 6.274 -0.952 10.095 1.00 68.56 92 VAL A C 1
ATOM 660 O O . VAL A 1 92 ? 7.232 -1.591 10.522 1.00 68.56 92 VAL A O 1
ATOM 663 N N . THR A 1 93 ? 5.498 -0.213 10.883 1.00 66.00 93 THR A N 1
ATOM 664 C CA . THR A 1 93 ? 5.589 -0.279 12.344 1.00 66.00 93 THR A CA 1
ATOM 665 C C . THR A 1 93 ? 4.718 -1.439 12.831 1.00 66.00 93 THR A C 1
ATOM 667 O O . THR A 1 93 ? 3.502 -1.395 12.628 1.00 66.00 93 THR A O 1
ATOM 670 N N . PRO A 1 94 ? 5.287 -2.492 13.444 1.00 62.94 94 PRO A N 1
ATOM 671 C CA . PRO A 1 94 ? 4.492 -3.589 13.979 1.00 62.94 94 PRO A CA 1
ATOM 672 C C . PRO A 1 94 ? 3.629 -3.079 15.134 1.00 62.94 94 PRO A C 1
ATOM 674 O O . PRO A 1 94 ? 4.135 -2.533 16.113 1.00 62.94 94 PRO A O 1
ATOM 677 N N . MET A 1 95 ? 2.314 -3.258 15.029 1.00 60.12 95 MET A N 1
ATOM 678 C CA . MET A 1 95 ? 1.401 -2.953 16.123 1.00 60.12 95 MET A CA 1
ATOM 679 C C . MET A 1 95 ? 1.357 -4.165 17.057 1.00 60.12 95 MET A C 1
ATOM 681 O O . MET A 1 95 ? 0.741 -5.175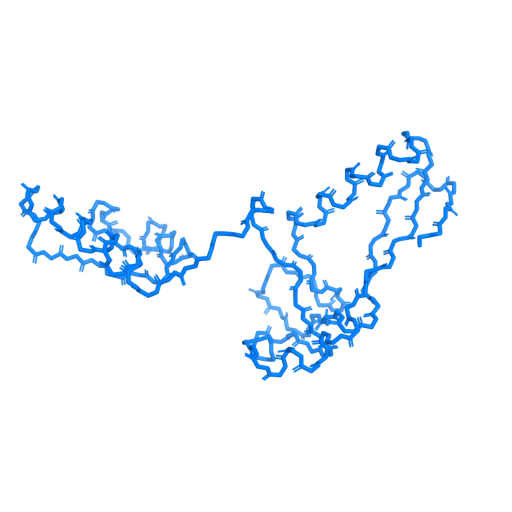 16.721 1.00 60.12 95 MET A O 1
ATOM 685 N N . SER A 1 96 ? 2.026 -4.099 18.212 1.00 74.44 96 SER A N 1
ATOM 686 C CA . SER A 1 96 ? 1.719 -5.034 19.299 1.00 74.44 96 SER A CA 1
ATOM 687 C C . SER A 1 96 ? 0.467 -4.546 20.024 1.00 74.44 96 SER A C 1
ATOM 689 O O . SER A 1 96 ? 0.301 -3.346 20.250 1.00 74.44 96 SER A O 1
ATOM 691 N N . GLU A 1 97 ? -0.425 -5.466 20.389 1.00 75.69 97 GLU A N 1
ATOM 692 C CA . GLU A 1 97 ? -1.653 -5.132 21.120 1.00 75.69 97 GLU A CA 1
ATOM 693 C C . GLU A 1 97 ? -1.339 -4.404 22.439 1.00 75.69 97 GLU A C 1
ATOM 695 O O . GLU A 1 97 ? -2.021 -3.449 22.802 1.00 75.69 97 GLU A O 1
ATOM 700 N N . GLU A 1 98 ? -0.261 -4.799 23.123 1.00 76.81 98 GLU A N 1
ATOM 701 C CA . GLU A 1 98 ? 0.213 -4.135 24.340 1.00 76.81 98 GLU A CA 1
ATOM 702 C C . GLU A 1 98 ? 0.708 -2.710 24.079 1.00 76.81 98 GLU A C 1
ATOM 704 O O . GLU A 1 98 ? 0.394 -1.800 24.846 1.00 76.81 98 GLU A O 1
ATOM 709 N N . SER A 1 99 ? 1.440 -2.482 22.984 1.00 73.75 99 SER A N 1
ATOM 710 C CA . SER A 1 99 ? 1.882 -1.138 22.602 1.00 73.75 99 SER A CA 1
ATOM 711 C C . SER A 1 99 ? 0.702 -0.257 22.202 1.00 73.75 99 SER A C 1
ATOM 713 O O . SER A 1 99 ? 0.700 0.928 22.531 1.00 73.75 99 SER A O 1
ATOM 715 N N . TRP A 1 100 ? -0.307 -0.820 21.533 1.00 80.88 100 TRP A N 1
ATOM 716 C CA . TRP A 1 100 ? -1.538 -0.106 21.197 1.00 80.88 100 TRP A CA 1
ATOM 717 C C . TRP A 1 100 ? -2.324 0.274 22.456 1.00 80.88 100 TRP A C 1
ATOM 719 O O . TRP A 1 100 ? -2.610 1.453 22.649 1.00 80.88 100 TRP A O 1
ATOM 729 N N . LYS A 1 101 ? -2.571 -0.673 23.374 1.00 82.94 101 LYS A N 1
ATOM 730 C CA . LYS A 1 101 ? -3.221 -0.387 24.667 1.00 82.94 101 LYS A CA 1
ATOM 731 C C . LYS A 1 101 ? -2.451 0.657 25.468 1.00 82.94 101 LYS A C 1
ATOM 733 O O . LYS A 1 101 ? -3.059 1.551 26.041 1.00 82.94 101 LYS A O 1
ATOM 738 N N . ARG A 1 102 ? -1.117 0.576 25.499 1.00 81.56 102 ARG A N 1
ATOM 739 C CA . ARG A 1 102 ? -0.282 1.544 26.220 1.00 81.56 102 ARG A CA 1
ATOM 740 C C . ARG A 1 102 ? -0.367 2.942 25.608 1.00 81.56 102 ARG A C 1
ATOM 742 O O . ARG A 1 102 ? -0.486 3.905 26.358 1.00 81.56 102 ARG A O 1
ATOM 749 N N . SER A 1 103 ? -0.323 3.048 24.280 1.00 82.44 103 SER A N 1
ATOM 750 C CA . SER A 1 103 ? -0.497 4.319 23.567 1.00 82.44 103 SER A CA 1
ATOM 751 C C . SER A 1 103 ? -1.878 4.917 23.834 1.00 82.44 103 SER A C 1
ATOM 753 O O . SER A 1 103 ? -1.980 6.086 24.195 1.00 82.44 103 SER A O 1
ATOM 755 N N . LEU A 1 104 ? -2.923 4.090 23.750 1.00 87.81 104 LEU A N 1
ATOM 756 C CA . LEU A 1 104 ? -4.302 4.491 24.009 1.00 87.81 104 LEU A CA 1
ATOM 757 C C . LEU A 1 104 ? -4.495 4.981 25.451 1.00 87.81 104 LEU A C 1
ATOM 759 O O . LEU A 1 104 ? -5.071 6.042 25.674 1.00 87.81 104 LEU A O 1
ATOM 763 N N . SER A 1 105 ? -3.976 4.246 26.439 1.00 89.06 105 SER A N 1
ATOM 764 C CA . SER A 1 105 ? -4.054 4.639 27.851 1.00 89.06 105 SER A CA 1
ATOM 765 C C . SER A 1 105 ? -3.350 5.967 28.127 1.00 89.06 105 SER A C 1
ATOM 767 O O . SER A 1 105 ? -3.862 6.776 28.897 1.00 89.06 105 SER A O 1
ATOM 769 N N . LEU A 1 106 ? -2.193 6.208 27.500 1.00 86.19 106 LEU A N 1
ATOM 770 C CA . LEU A 1 106 ? -1.480 7.481 27.628 1.00 86.19 106 LEU A CA 1
ATOM 771 C C . LEU A 1 106 ? -2.299 8.636 27.053 1.00 86.19 106 LEU A C 1
ATOM 773 O O . LEU A 1 106 ? -2.415 9.677 27.694 1.00 86.19 106 LEU A O 1
ATOM 777 N N . GLU A 1 107 ? -2.890 8.448 25.875 1.00 89.06 107 GLU A N 1
ATOM 778 C CA . GLU A 1 107 ? -3.724 9.474 25.258 1.00 89.06 107 GLU A CA 1
ATOM 779 C C . GLU A 1 107 ? -4.950 9.794 26.125 1.00 89.06 107 GLU A C 1
ATOM 781 O O . GLU A 1 107 ? -5.215 10.965 26.397 1.00 89.06 107 GLU A O 1
ATOM 786 N N . LEU A 1 108 ? -5.641 8.774 26.646 1.00 91.50 108 LEU A N 1
ATOM 787 C CA . LEU A 1 108 ? -6.784 8.952 27.548 1.00 91.50 108 LEU A CA 1
ATOM 788 C C . LEU A 1 108 ? -6.417 9.707 28.832 1.00 91.50 108 LEU A C 1
ATOM 790 O O . LEU A 1 108 ? -7.167 10.592 29.246 1.00 91.50 108 LEU A O 1
ATOM 794 N N . GLU A 1 109 ? -5.270 9.407 29.444 1.00 90.25 109 GLU A N 1
ATOM 795 C CA . GLU A 1 109 ? -4.801 10.130 30.634 1.00 90.25 109 GLU A CA 1
ATOM 796 C C . GLU A 1 109 ? -4.490 11.603 30.328 1.00 90.25 109 GLU A C 1
ATOM 798 O O . GLU A 1 109 ? -4.848 12.474 31.120 1.00 90.25 109 GLU A O 1
ATOM 803 N N . ILE A 1 110 ? -3.926 11.917 29.154 1.00 87.12 110 ILE A N 1
ATOM 804 C CA . ILE A 1 110 ? -3.715 13.310 28.721 1.00 87.12 110 ILE A CA 1
ATOM 805 C C . ILE A 1 110 ? -5.056 14.041 28.579 1.00 87.12 110 ILE A C 1
ATOM 807 O O . ILE A 1 110 ? -5.201 15.161 29.074 1.00 87.12 110 ILE A O 1
ATOM 811 N N . LYS A 1 111 ? -6.055 13.417 27.938 1.00 88.81 111 LYS A N 1
ATOM 812 C CA . LYS A 1 111 ? -7.393 14.019 27.779 1.00 88.81 111 LYS A CA 1
ATOM 813 C C . LYS A 1 111 ? -8.076 14.230 29.130 1.00 88.81 111 LYS A C 1
ATOM 815 O O . LYS A 1 111 ? -8.627 15.301 29.381 1.00 88.81 111 LYS A O 1
ATOM 820 N N . ARG A 1 112 ? -7.986 13.242 30.023 1.00 90.88 112 ARG A N 1
ATOM 821 C CA . ARG A 1 112 ? -8.520 13.327 31.386 1.00 90.88 112 A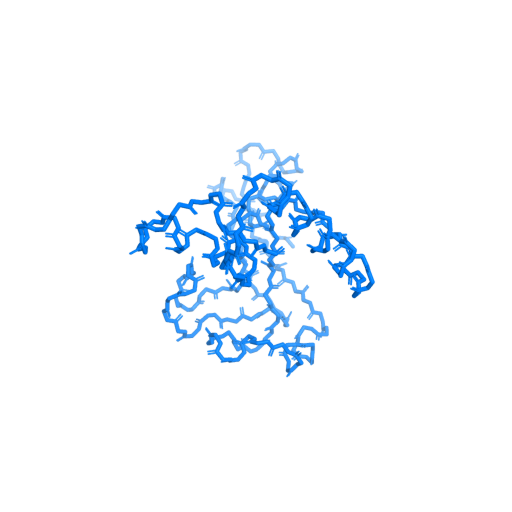RG A CA 1
ATOM 822 C C . ARG A 1 112 ? -7.856 14.453 32.180 1.00 90.88 112 ARG A C 1
ATOM 824 O O . ARG A 1 112 ? -8.556 15.228 32.825 1.00 90.88 112 ARG A O 1
ATOM 831 N N . ALA A 1 113 ? -6.531 14.580 32.104 1.00 88.31 113 ALA A N 1
ATOM 832 C CA . ALA A 1 113 ? -5.787 15.663 32.748 1.00 88.31 113 ALA A CA 1
ATOM 833 C C . ALA A 1 113 ? -6.153 17.049 32.186 1.00 88.31 113 ALA A C 1
ATOM 835 O O . ALA A 1 113 ? -6.117 18.035 32.918 1.00 88.31 113 ALA A O 1
ATOM 836 N N . ALA A 1 114 ? -6.566 17.121 30.916 1.00 87.62 114 ALA A N 1
ATOM 837 C CA . ALA A 1 114 ? -7.112 18.326 30.292 1.00 87.62 114 ALA A CA 1
ATOM 838 C C . ALA A 1 114 ? -8.580 18.626 30.678 1.00 87.62 114 ALA A C 1
ATOM 840 O O . ALA A 1 114 ? -9.159 19.583 30.169 1.00 87.62 114 ALA A O 1
ATOM 841 N N . GLY A 1 115 ? -9.191 17.834 31.568 1.00 91.19 115 GLY A N 1
ATOM 842 C CA . GLY A 1 115 ? -10.562 18.036 32.049 1.00 91.19 115 GLY A CA 1
ATOM 843 C C . GLY A 1 115 ? -11.652 17.447 31.148 1.00 91.19 115 GLY A C 1
ATOM 844 O O . GLY A 1 115 ? -12.830 17.736 31.350 1.00 91.19 115 GLY A O 1
ATOM 845 N N . LEU A 1 116 ? -11.294 16.623 30.157 1.00 91.00 116 LEU A N 1
ATOM 846 C CA . LEU A 1 116 ? -12.271 15.947 29.304 1.00 91.00 116 LEU A CA 1
ATOM 847 C C . LEU A 1 116 ? -12.839 14.710 30.012 1.00 91.00 116 LEU A C 1
ATOM 849 O O . LEU A 1 116 ? -12.113 13.774 30.339 1.00 91.00 116 LEU A O 1
ATOM 853 N N . GLU A 1 117 ? -14.159 14.681 30.196 1.00 91.31 117 GLU A N 1
ATOM 854 C CA . GLU A 1 117 ? -14.883 13.535 30.777 1.00 91.31 117 GLU A CA 1
ATOM 855 C C . GLU A 1 117 ? -15.424 12.562 29.718 1.00 91.31 117 GLU A C 1
ATOM 857 O O . GLU A 1 117 ? -15.880 11.463 30.035 1.00 91.31 117 GLU A O 1
ATOM 862 N N . ARG A 1 118 ? -15.414 12.973 28.446 1.00 91.38 118 ARG A N 1
ATOM 863 C CA . ARG A 1 118 ? -15.932 12.208 27.308 1.00 91.38 118 ARG A CA 1
ATOM 864 C C . ARG A 1 118 ? -14.957 12.303 26.143 1.00 91.38 118 ARG A C 1
ATOM 866 O O . ARG A 1 118 ? -14.417 13.371 25.871 1.00 91.38 118 ARG A O 1
ATOM 873 N N . VAL A 1 119 ? -14.771 11.185 25.452 1.00 92.31 119 VAL A N 1
ATOM 874 C CA . VAL A 1 119 ? -13.913 11.068 24.268 1.00 92.31 119 VAL A CA 1
ATOM 875 C C . VAL A 1 119 ? -14.640 10.306 23.165 1.00 92.31 119 VAL A C 1
ATOM 877 O O . VAL A 1 119 ? -15.577 9.548 23.430 1.00 92.31 119 VAL A O 1
ATOM 880 N N . VAL A 1 120 ? -14.194 10.494 21.927 1.00 91.44 120 VAL A N 1
ATOM 881 C CA . VAL A 1 120 ? -14.673 9.772 20.748 1.00 91.44 120 VAL A CA 1
ATOM 882 C C . VAL A 1 120 ? -13.543 8.886 20.245 1.00 91.44 120 VAL A C 1
ATOM 884 O O . VAL A 1 120 ? -12.555 9.375 19.703 1.00 91.44 120 VAL A O 1
ATOM 887 N N . LEU A 1 121 ? -13.697 7.575 20.425 1.00 91.62 121 LEU A N 1
ATOM 888 C CA . LEU A 1 121 ? -12.755 6.593 19.902 1.00 91.62 121 LEU A CA 1
ATOM 889 C C . LEU A 1 121 ? -13.064 6.314 18.431 1.00 91.62 121 LEU A C 1
ATOM 891 O O . LEU A 1 121 ? -14.202 5.974 18.092 1.00 91.62 121 LEU A O 1
ATOM 895 N N . VAL A 1 122 ? -12.057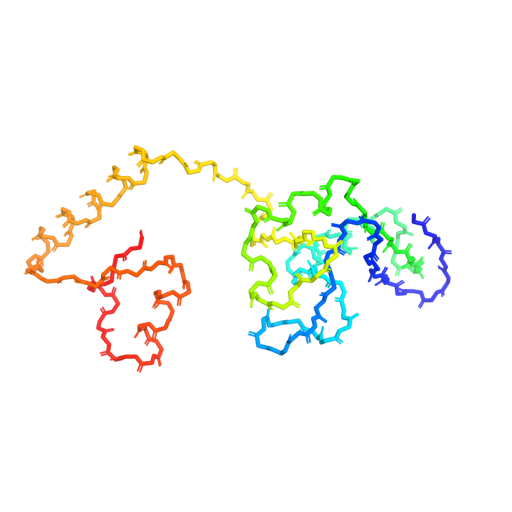 6.414 17.567 1.00 89.62 122 VAL A N 1
ATOM 896 C CA . VAL A 1 122 ? -12.213 6.142 16.134 1.00 89.62 122 VAL A CA 1
ATOM 897 C C . VAL A 1 122 ? -11.135 5.190 15.617 1.00 89.62 122 VAL A C 1
ATOM 899 O O . VAL A 1 122 ? -9.990 5.262 16.048 1.00 89.62 122 VAL A O 1
ATOM 902 N N . PRO A 1 123 ? -11.455 4.292 14.667 1.00 81.38 123 PRO A N 1
ATOM 903 C CA . PRO A 1 123 ? -10.466 3.373 14.121 1.00 81.38 123 PRO A CA 1
ATOM 904 C C . PRO A 1 123 ? -9.526 4.096 13.143 1.00 81.38 123 PRO A C 1
ATOM 906 O O . PRO A 1 123 ? -9.833 4.255 11.954 1.00 81.38 123 PRO A O 1
ATOM 909 N N . GLY A 1 124 ? -8.364 4.509 13.654 1.00 78.56 124 GLY A N 1
ATOM 910 C CA . GLY A 1 124 ? -7.258 5.089 12.894 1.00 78.56 124 GLY A CA 1
ATOM 911 C C . GLY A 1 124 ? -7.573 6.407 12.173 1.00 78.56 124 GLY A C 1
ATOM 912 O O . GLY A 1 124 ? -8.653 6.991 12.277 1.00 78.56 124 GLY A O 1
ATOM 913 N N . ASN A 1 125 ? -6.617 6.854 11.357 1.00 78.56 125 ASN A N 1
ATOM 914 C CA . ASN A 1 125 ? -6.612 8.198 10.756 1.00 78.56 125 ASN A CA 1
ATOM 915 C C . ASN A 1 125 ? -7.805 8.479 9.824 1.00 78.56 125 ASN A C 1
ATOM 917 O O . ASN A 1 125 ? -8.105 9.633 9.516 1.00 78.56 125 ASN A O 1
ATOM 921 N N . HIS A 1 126 ? -8.468 7.439 9.300 1.00 81.19 126 HIS A N 1
ATOM 922 C CA . HIS A 1 126 ? -9.674 7.633 8.493 1.00 81.19 126 HIS A CA 1
ATOM 923 C C . HIS A 1 126 ? -10.843 8.105 9.361 1.00 81.19 126 HIS A C 1
ATOM 925 O O . HIS A 1 126 ? -11.545 9.036 8.968 1.00 81.19 126 HIS A O 1
ATOM 931 N N . GLY A 1 127 ? -11.033 7.490 10.531 1.00 84.00 127 GLY A N 1
ATOM 932 C CA . GLY A 1 127 ? -12.076 7.885 11.469 1.00 84.00 127 GLY A CA 1
ATOM 933 C C . GLY A 1 127 ? -11.828 9.278 12.046 1.00 84.00 127 GLY A C 1
ATOM 934 O O . GLY A 1 127 ? -12.752 10.083 12.104 1.00 84.00 127 GLY A O 1
ATOM 935 N N . GLU A 1 128 ? -10.572 9.607 12.355 1.00 85.06 128 GLU A N 1
ATOM 936 C CA . GLU A 1 128 ? -10.193 10.942 12.838 1.00 85.06 128 GLU A CA 1
ATOM 937 C C . GLU A 1 128 ? -10.536 12.029 11.814 1.00 85.06 128 GLU A C 1
ATOM 939 O O . GLU A 1 128 ? -11.194 13.024 12.127 1.00 85.06 128 GLU A O 1
ATOM 944 N N . ARG A 1 129 ? -10.164 11.796 10.547 1.00 83.81 129 ARG A N 1
ATOM 945 C CA . ARG A 1 129 ? -10.491 12.705 9.447 1.00 83.81 129 ARG A CA 1
ATOM 946 C C . ARG A 1 129 ? -12.000 12.880 9.287 1.00 83.81 129 ARG A C 1
ATOM 948 O O . ARG A 1 129 ? -12.457 14.006 9.112 1.00 83.81 129 ARG A O 1
ATOM 955 N N . PHE A 1 130 ? -12.763 11.790 9.356 1.00 85.81 130 PHE A N 1
ATOM 956 C CA . PHE A 1 130 ? -14.218 11.840 9.237 1.00 85.81 130 PHE A CA 1
ATOM 957 C C . PHE A 1 130 ? -14.847 12.699 10.340 1.00 85.81 130 PHE A C 1
ATOM 959 O O . PHE A 1 130 ? -15.680 13.555 10.048 1.00 85.81 130 PHE A O 1
ATOM 966 N N . VAL A 1 131 ? -14.414 12.529 11.591 1.00 88.06 131 VAL A N 1
ATOM 967 C CA . VAL A 1 131 ? -14.921 13.332 12.711 1.00 88.06 131 VAL A CA 1
ATOM 968 C C . VAL A 1 131 ? -14.622 14.818 12.509 1.00 88.06 131 VAL A C 1
ATOM 970 O O . VAL A 1 131 ? -15.528 15.646 12.624 1.00 88.06 131 VAL A O 1
ATOM 973 N N . ARG A 1 132 ? -13.382 15.142 12.126 1.00 82.94 132 ARG A N 1
ATOM 974 C CA . ARG A 1 132 ? -12.942 16.521 11.882 1.00 82.94 132 ARG A CA 1
ATOM 975 C C . ARG A 1 132 ? -13.702 17.199 10.741 1.00 82.94 132 ARG A C 1
ATOM 977 O O . ARG A 1 132 ? -14.034 18.373 10.843 1.00 82.94 132 ARG A O 1
ATOM 984 N N . GLU A 1 133 ? -13.929 16.488 9.640 1.00 86.00 133 GLU A N 1
ATOM 985 C CA . GLU A 1 133 ? -14.447 17.085 8.402 1.00 86.00 133 GLU A CA 1
ATOM 986 C C . GLU A 1 133 ? -15.972 17.020 8.282 1.00 86.00 133 GLU A C 1
ATOM 988 O O . GLU A 1 133 ? -16.543 17.824 7.552 1.00 86.00 133 GLU A O 1
ATOM 993 N N . GLN A 1 134 ? -16.632 16.071 8.957 1.00 87.25 134 GLN A N 1
ATOM 994 C CA . GLN A 1 134 ? -18.052 15.772 8.721 1.00 87.25 134 GLN A CA 1
ATOM 995 C C . GLN A 1 134 ? -18.932 15.848 9.975 1.00 87.25 134 GLN A C 1
ATOM 997 O O . GLN A 1 134 ? -20.135 16.048 9.844 1.00 87.25 134 GLN A O 1
ATOM 1002 N N . MET A 1 135 ? -18.375 15.692 11.183 1.00 84.44 135 MET A N 1
ATOM 1003 C CA . MET A 1 135 ? -19.181 15.571 12.413 1.00 84.44 135 MET A CA 1
ATOM 1004 C C . MET A 1 135 ? -19.195 16.845 13.270 1.00 84.44 135 MET A C 1
ATOM 1006 O O . MET A 1 135 ? -19.969 16.919 14.219 1.00 84.44 135 MET A O 1
ATOM 1010 N N . GLY A 1 136 ? -18.346 17.837 12.967 1.00 82.31 136 GLY A N 1
ATOM 1011 C CA . GLY A 1 136 ? -18.274 19.097 13.724 1.00 82.31 136 GLY A CA 1
ATOM 1012 C C . GLY A 1 136 ? -17.873 18.923 15.195 1.00 82.31 136 GLY A C 1
ATOM 1013 O O . GLY A 1 136 ? -18.138 19.797 16.015 1.00 82.31 136 GLY A O 1
ATOM 1014 N N . ILE A 1 137 ? -17.270 17.784 15.538 1.00 85.44 137 ILE A N 1
ATOM 1015 C CA . ILE A 1 137 ? -16.784 17.475 16.884 1.00 85.44 137 ILE A CA 1
ATOM 1016 C C . ILE A 1 137 ? -15.369 18.030 17.015 1.00 85.44 137 ILE A C 1
ATOM 1018 O O . ILE A 1 137 ? -14.565 17.907 16.088 1.00 85.44 137 ILE A O 1
ATOM 1022 N N . ASP A 1 138 ? -15.063 18.610 18.176 1.00 83.56 138 ASP A N 1
ATOM 1023 C CA . ASP A 1 138 ? -13.724 19.105 18.484 1.00 83.56 138 ASP A CA 1
ATOM 1024 C C . ASP A 1 138 ? -12.686 17.972 18.330 1.00 83.56 138 ASP A C 1
ATOM 1026 O O . ASP A 1 138 ? -12.786 16.955 19.030 1.00 83.56 138 ASP A O 1
ATOM 1030 N N . PRO A 1 139 ? -11.678 18.124 17.447 1.00 82.12 139 PRO A N 1
ATOM 1031 C CA . PRO A 1 139 ? -10.606 17.147 17.279 1.00 82.12 139 PRO A CA 1
ATOM 1032 C C . PRO A 1 139 ? -9.877 16.815 18.583 1.00 82.12 139 PRO A C 1
ATOM 1034 O O . PRO A 1 139 ? -9.352 15.713 18.729 1.00 82.12 139 PRO A O 1
ATOM 1037 N N . GLN A 1 140 ? -9.870 17.725 19.563 1.00 83.94 140 GLN A N 1
ATOM 1038 C CA . GLN A 1 140 ? -9.282 17.457 20.871 1.00 83.94 140 GLN A CA 1
ATOM 1039 C C . GLN A 1 140 ? -10.006 16.352 21.645 1.00 83.94 140 GLN A C 1
ATOM 1041 O O . GLN A 1 140 ? -9.390 15.761 22.527 1.00 83.94 140 GLN A O 1
ATOM 1046 N N . MET A 1 141 ? -11.251 16.013 21.308 1.00 87.12 141 MET A N 1
ATOM 1047 C CA . MET A 1 141 ? -11.978 14.904 21.936 1.00 87.12 141 MET A CA 1
ATOM 1048 C C . MET A 1 141 ? -11.759 13.553 21.245 1.00 87.12 141 MET A C 1
ATOM 1050 O O . MET A 1 141 ? -12.255 12.538 21.736 1.00 87.12 141 MET A O 1
ATOM 1054 N N . VAL A 1 142 ? -11.050 13.523 20.115 1.00 89.44 142 VAL A N 1
ATOM 1055 C CA . VAL A 1 142 ? -10.815 12.298 19.344 1.00 89.44 142 VAL A CA 1
ATOM 1056 C C . VAL A 1 142 ? -9.592 11.558 19.878 1.00 89.44 142 VAL A C 1
ATOM 1058 O O . VAL A 1 142 ? -8.607 12.186 20.266 1.00 89.44 142 VAL A O 1
ATOM 1061 N N . VAL A 1 143 ? -9.696 10.229 19.903 1.00 88.56 143 VAL A N 1
ATOM 1062 C CA . VAL A 1 143 ? -8.647 9.277 20.293 1.00 88.56 143 VAL A CA 1
ATOM 1063 C C . VAL A 1 143 ? -8.607 8.154 19.243 1.00 88.56 143 VAL A C 1
ATOM 1065 O O . VAL A 1 143 ? -9.674 7.712 18.795 1.00 88.56 143 VAL A O 1
ATOM 1068 N N . THR A 1 144 ? -7.414 7.702 18.835 1.00 84.12 144 THR A N 1
ATOM 1069 C CA . THR A 1 144 ? -7.201 6.745 17.715 1.00 84.12 144 THR A CA 1
ATOM 1070 C C . THR A 1 144 ? -6.361 5.528 18.070 1.00 84.12 144 THR A C 1
ATOM 1072 O O . THR A 1 144 ? -5.303 5.709 18.705 1.00 84.12 144 THR A O 1
#

Organism: Klebsiella variicola (NCBI:txid244366)

Mean predicted aligned error: 10.14 Å

InterPro domains:
  IPR002748 Cobalt-precorrin-5B C(1)-methyltransferase CbiD [PF01888] (4-143)
  IPR002748 Cobalt-precorrin-5B C(1)-methyltransferase CbiD [PTHR35863] (1-143)
  IPR036074 CbiD superfamily [G3DSA:3.30.2110.10] (2-94)
  IPR036074 CbiD superfamily [SSF111342] (11-141)

pLDDT: mean 88.94, std 7.62, range [60.12, 98.12]

Foldseek 3Di:
DAKAQPLAEAEAEDAAFWAACDPDPQDDHRGTQEDPVNVVVVRVVVCVVPDRRIYDYHYDYDNCFQVVCVVDCCVVNRTHRGDHRDDDPPDDDDDDPVVVVVQQVVLVVVLVVVVDPAADEDDPPVRLVCCVPPVPDDSSRYTD

Radius of gyration: 19.98 Å; Cα contacts (8 Å, |Δi|>4): 222; chains: 1; bounding box: 37×36×58 Å

Secondary structure (DSSP, 8-state):
-EEESSS-EEEEE-TTBPEE-SSSSSS-TTSBSB-HHHHHHHHHHHHHHH-SS-EEEEEE--TTHHHHHTTSSTTTTTEESSB-B--SSS------HHHHHHHHHHHHHHHHHTT-S--EE-SHHHHHHHIIIII---GGGEE-

Nearest PDB structures (foldseek):
  1sr8-assembly1_A  TM=6.511E-01  e=5.253E-06  Archaeoglobus fulgidus DSM 4304

Sequence (144 aa):
VTLNDSGEISLQGGEGIGTVTRKGIGLPTGSPAINRTPRHTIETAVREAIGPTRGAQVEIFAPEGVLRAQKTYNARLGILGGISIIGTTGIVTPMSEESWKRSLSLELEIKRAAGLERVVLVPGNHGERFVREQMGIDPQMVVT

Solvent-accessible surface area (backbone atoms only — not comparable to full-atom values): 8204 Å² total; per-residue (Å²): 114,47,79,46,82,79,43,47,77,45,80,45,52,40,59,18,31,4,33,24,73,34,81,88,77,88,54,60,64,77,34,49,37,58,38,71,50,49,47,50,54,51,50,51,57,50,39,71,74,63,38,87,67,40,13,32,43,37,67,45,67,32,92,60,18,42,70,54,23,74,80,48,67,37,60,84,66,27,24,44,68,12,30,66,48,72,57,88,80,84,70,86,78,84,84,47,71,66,59,49,51,51,52,45,52,51,52,51,51,54,41,43,75,72,69,46,91,68,73,47,81,32,79,44,73,66,37,52,49,46,37,56,77,73,63,78,49,65,65,86,39,53,45,99